Protein AF-A0A838FSX1-F1 (afdb_monomer)

Radius of gyration: 10.75 Å; Cα contacts (8 Å, |Δi|>4): 22; chains: 1; bounding box: 28×18×29 Å

Mean predicted aligned error: 4.98 Å

Sequence (39 aa):
SIIDTRTVDTHVRRLRKKLGKAADAIETVRGFGYRLREG

Secondary structure (DSSP, 8-state):
----HHHHHHHHHHHHHHHGGGGGGEEEETTTEEEEPP-

Structure (mmCIF, N/CA/C/O backbone):
data_AF-A0A838FSX1-F1
#
_entry.id   AF-A0A838FSX1-F1
#
loop_
_atom_site.group_PDB
_atom_site.id
_atom_site.type_symbol
_atom_site.label_atom_id
_atom_site.label_alt_id
_atom_site.label_comp_id
_atom_site.label_asym_id
_atom_site.label_ent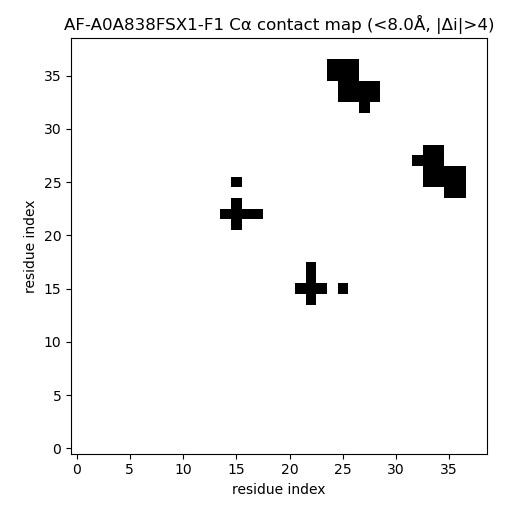ity_id
_atom_site.label_seq_id
_atom_site.pdbx_PDB_ins_code
_atom_site.Cartn_x
_atom_site.Cartn_y
_atom_site.Cartn_z
_atom_site.occupancy
_atom_site.B_iso_or_equiv
_atom_site.auth_seq_id
_atom_site.auth_comp_id
_atom_site.auth_asym_id
_atom_site.auth_atom_id
_atom_site.pdbx_PDB_model_num
ATOM 1 N N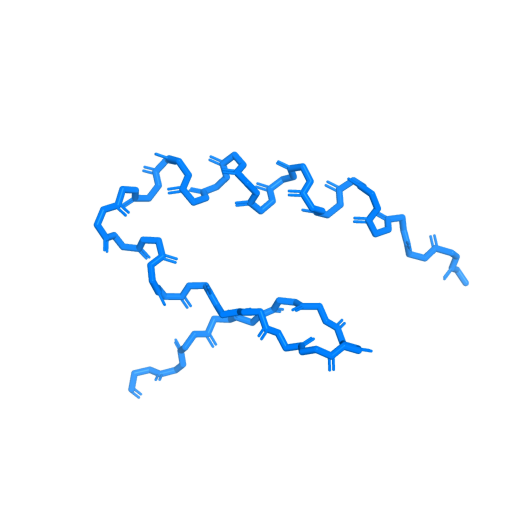 . SER A 1 1 ? 9.428 1.412 -21.269 1.00 48.09 1 SER A N 1
ATOM 2 C CA . SER A 1 1 ? 9.580 2.239 -20.059 1.00 48.09 1 SER A CA 1
ATOM 3 C C . SER A 1 1 ? 9.773 1.344 -18.864 1.00 48.09 1 SER A C 1
ATOM 5 O O . SER A 1 1 ? 8.906 0.529 -18.585 1.00 48.09 1 SER A O 1
ATOM 7 N N . ILE A 1 2 ? 10.927 1.441 -18.211 1.00 60.34 2 ILE A N 1
ATOM 8 C CA . ILE A 1 2 ? 11.206 0.730 -16.965 1.00 60.34 2 ILE A CA 1
ATOM 9 C C . ILE A 1 2 ? 10.318 1.408 -15.918 1.00 60.34 2 ILE A C 1
ATOM 11 O O . ILE A 1 2 ? 10.647 2.491 -15.445 1.00 60.34 2 ILE A O 1
ATOM 15 N N . ILE A 1 3 ? 9.121 0.877 -15.668 1.00 61.19 3 ILE A N 1
AT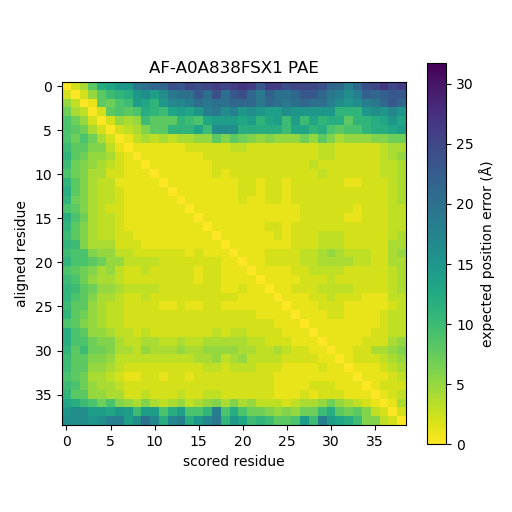OM 16 C CA . ILE A 1 3 ? 8.296 1.368 -14.564 1.00 61.19 3 ILE A CA 1
ATOM 17 C C . ILE A 1 3 ? 9.122 1.107 -13.302 1.00 61.19 3 ILE A C 1
ATOM 19 O O . ILE A 1 3 ? 9.466 -0.037 -13.017 1.00 61.19 3 ILE A O 1
ATOM 23 N N . ASP A 1 4 ? 9.522 2.171 -12.607 1.00 66.56 4 ASP A N 1
ATOM 24 C CA . ASP A 1 4 ? 10.398 2.105 -11.438 1.00 66.56 4 ASP A CA 1
ATOM 25 C C . ASP A 1 4 ? 9.616 1.573 -10.230 1.00 66.56 4 ASP A C 1
ATOM 27 O O . ASP A 1 4 ? 9.117 2.310 -9.377 1.00 66.56 4 ASP A O 1
ATOM 31 N N . THR A 1 5 ? 9.446 0.253 -10.198 1.00 65.06 5 THR A N 1
ATOM 32 C CA . THR A 1 5 ? 8.668 -0.470 -9.187 1.00 65.06 5 THR A CA 1
ATOM 33 C C . THR A 1 5 ? 9.187 -0.231 -7.766 1.00 65.06 5 THR A C 1
ATOM 35 O O . THR A 1 5 ? 8.380 -0.140 -6.844 1.00 65.06 5 THR A O 1
ATOM 38 N N . ARG A 1 6 ? 10.497 0.014 -7.583 1.00 69.75 6 ARG A N 1
ATOM 39 C CA . ARG A 1 6 ? 11.082 0.399 -6.278 1.00 69.75 6 ARG A CA 1
ATOM 40 C C . ARG A 1 6 ? 10.485 1.691 -5.723 1.00 69.75 6 ARG A C 1
ATOM 42 O O . ARG A 1 6 ? 10.287 1.824 -4.510 1.00 69.75 6 A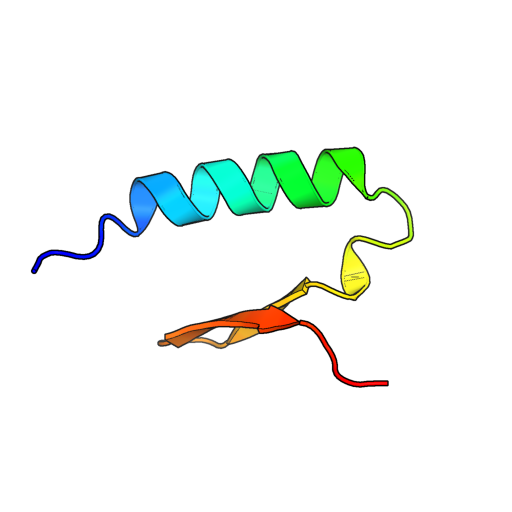RG A O 1
ATOM 49 N N . THR A 1 7 ? 10.208 2.649 -6.602 1.00 83.06 7 THR A N 1
ATOM 50 C CA . THR A 1 7 ? 9.587 3.917 -6.220 1.00 83.06 7 THR A CA 1
ATOM 51 C C . THR A 1 7 ? 8.119 3.685 -5.845 1.00 83.06 7 THR A C 1
ATOM 53 O O . THR A 1 7 ? 7.670 4.154 -4.795 1.00 83.06 7 THR A O 1
ATOM 56 N N . VAL A 1 8 ? 7.399 2.849 -6.604 1.00 90.00 8 VAL A N 1
ATOM 57 C CA . VAL A 1 8 ? 6.009 2.454 -6.302 1.00 90.00 8 VAL A CA 1
ATOM 58 C C . VAL A 1 8 ? 5.882 1.804 -4.919 1.00 90.00 8 VAL A C 1
ATOM 60 O O . VAL A 1 8 ? 5.052 2.248 -4.124 1.00 90.00 8 VAL A O 1
ATOM 63 N N . ASP A 1 9 ? 6.732 0.831 -4.579 1.00 90.44 9 ASP A N 1
ATOM 64 C CA . ASP A 1 9 ? 6.697 0.142 -3.278 1.00 90.44 9 ASP A CA 1
ATOM 65 C C . ASP A 1 9 ? 6.845 1.122 -2.103 1.00 90.44 9 ASP A C 1
ATOM 67 O O . ASP A 1 9 ? 6.122 1.056 -1.099 1.00 90.44 9 ASP A O 1
ATOM 71 N N . THR A 1 10 ? 7.761 2.087 -2.241 1.00 93.06 10 THR A N 1
ATOM 72 C CA . THR A 1 10 ? 7.994 3.127 -1.231 1.00 93.06 10 THR A CA 1
ATOM 73 C C . THR A 1 10 ? 6.755 3.999 -1.044 1.00 93.06 10 THR A C 1
ATOM 75 O O . THR A 1 10 ? 6.359 4.288 0.094 1.00 93.06 10 THR A O 1
ATOM 78 N N . HIS A 1 11 ? 6.118 4.409 -2.142 1.00 92.88 11 HIS A N 1
ATOM 79 C CA . HIS A 1 11 ? 4.901 5.212 -2.089 1.00 92.88 11 HIS A CA 1
ATOM 80 C C . HIS A 1 11 ? 3.726 4.430 -1.502 1.00 92.88 11 HIS A C 1
ATOM 82 O O . HIS A 1 11 ? 3.041 4.959 -0.627 1.00 92.88 11 HIS A O 1
ATOM 88 N N . VAL A 1 12 ? 3.543 3.163 -1.877 1.00 94.69 12 VAL A N 1
ATOM 89 C CA . VAL A 1 12 ? 2.471 2.309 -1.345 1.00 94.69 12 VAL A CA 1
ATOM 90 C C . VAL A 1 12 ? 2.656 2.049 0.149 1.00 94.69 12 VAL A C 1
ATOM 92 O O . VAL A 1 12 ? 1.694 2.149 0.913 1.00 94.69 12 VAL A O 1
ATOM 95 N N . ARG A 1 13 ? 3.888 1.813 0.619 1.00 94.69 13 ARG A N 1
ATOM 96 C CA . ARG A 1 13 ? 4.176 1.671 2.057 1.00 94.69 13 ARG A CA 1
ATOM 97 C C . ARG A 1 13 ? 3.825 2.939 2.837 1.00 94.69 13 ARG A C 1
ATOM 99 O O . ARG A 1 13 ? 3.202 2.862 3.897 1.00 94.69 13 ARG A O 1
ATOM 106 N N . ARG A 1 14 ? 4.222 4.110 2.328 1.00 96.44 14 ARG A N 1
ATOM 107 C CA . ARG A 1 14 ? 3.901 5.404 2.954 1.00 96.44 14 ARG A CA 1
ATOM 108 C C . ARG A 1 14 ? 2.398 5.676 2.934 1.00 96.44 14 ARG A C 1
ATOM 110 O O . ARG A 1 14 ? 1.869 6.168 3.927 1.00 96.44 14 ARG A O 1
ATOM 117 N N . LEU A 1 15 ? 1.719 5.333 1.843 1.00 96.00 15 LEU A N 1
ATOM 118 C CA . LEU A 1 15 ? 0.278 5.495 1.697 1.00 96.00 15 LEU A CA 1
ATOM 119 C C . LEU A 1 15 ? -0.489 4.614 2.689 1.00 96.00 15 LEU A C 1
ATOM 121 O O . LEU A 1 15 ? -1.293 5.141 3.449 1.00 96.00 15 LEU A O 1
ATOM 125 N N . ARG A 1 16 ? -0.170 3.316 2.785 1.00 96.81 16 ARG A N 1
ATOM 126 C CA . ARG A 1 16 ? -0.766 2.407 3.784 1.00 96.81 16 ARG A CA 1
ATOM 127 C C . ARG A 1 16 ? -0.608 2.942 5.209 1.00 96.81 16 ARG A C 1
ATOM 129 O O . ARG A 1 16 ? -1.571 2.957 5.967 1.00 96.81 16 ARG A O 1
ATOM 136 N N . LYS A 1 17 ? 0.572 3.473 5.556 1.00 97.31 17 LYS A N 1
ATOM 137 C CA . LYS A 1 17 ? 0.798 4.097 6.871 1.00 97.31 17 LYS A CA 1
ATOM 138 C C . LYS A 1 17 ? -0.136 5.290 7.122 1.00 97.31 17 LYS A C 1
ATOM 140 O O . LYS A 1 17 ? -0.606 5.448 8.241 1.00 97.31 17 LYS A O 1
ATOM 145 N N . LYS A 1 18 ? -0.404 6.116 6.104 1.00 97.56 18 LYS A N 1
ATOM 146 C CA . LYS A 1 18 ? -1.326 7.263 6.210 1.00 97.56 18 LYS A CA 1
ATOM 147 C C . LYS A 1 18 ? -2.796 6.843 6.285 1.00 97.56 18 LYS A C 1
ATOM 149 O O . LYS A 1 18 ? -3.572 7.521 6.944 1.00 97.56 18 LYS A O 1
ATOM 154 N N . LEU A 1 19 ? -3.168 5.746 5.627 1.00 96.69 19 LEU A N 1
ATOM 155 C CA . LEU A 1 19 ? -4.543 5.236 5.601 1.00 96.69 19 LEU A CA 1
ATOM 156 C C . LEU A 1 19 ? -4.954 4.523 6.897 1.00 96.69 19 LEU A C 1
ATOM 158 O O . LEU A 1 19 ? -6.146 4.412 7.181 1.00 96.69 19 LEU A O 1
ATOM 162 N N . GLY A 1 20 ? -3.996 4.035 7.689 1.00 96.12 20 GLY A N 1
ATOM 163 C CA . GLY A 1 20 ? -4.288 3.353 8.950 1.00 96.12 20 GLY A CA 1
ATOM 164 C C . GLY A 1 20 ? -5.219 2.158 8.730 1.00 96.12 20 GLY A C 1
ATOM 165 O O . GLY A 1 20 ? -4.887 1.251 7.974 1.00 96.12 20 GLY A O 1
ATOM 166 N N . LYS A 1 21 ? -6.409 2.178 9.345 1.00 95.56 21 LYS A N 1
ATOM 167 C CA . LYS A 1 21 ? -7.414 1.106 9.210 1.00 95.56 21 LYS A CA 1
ATOM 168 C C . LYS A 1 21 ? -7.909 0.901 7.771 1.00 95.56 21 LYS A C 1
ATOM 170 O O . LYS A 1 21 ? -8.343 -0.190 7.438 1.00 95.56 21 LYS A O 1
ATOM 175 N N . ALA A 1 22 ? -7.827 1.919 6.913 1.00 94.69 22 ALA A N 1
ATOM 176 C CA . ALA A 1 22 ? -8.222 1.813 5.507 1.00 94.69 22 ALA A CA 1
ATOM 177 C C . ALA A 1 22 ? -7.113 1.232 4.605 1.00 94.69 22 ALA A C 1
ATOM 179 O O . ALA A 1 22 ? -7.310 1.092 3.399 1.00 94.69 22 ALA A O 1
ATOM 180 N N . ALA A 1 23 ? -5.938 0.897 5.153 1.00 95.81 23 ALA A N 1
ATOM 181 C CA . ALA A 1 23 ? -4.819 0.357 4.378 1.00 95.81 23 ALA A CA 1
ATOM 182 C C . ALA A 1 23 ? -5.152 -0.967 3.673 1.00 95.81 23 ALA A C 1
ATOM 184 O O . ALA A 1 23 ? -4.570 -1.256 2.625 1.00 95.81 23 ALA A O 1
ATOM 185 N N . ASP A 1 24 ? -6.109 -1.723 4.216 1.00 93.00 24 ASP A N 1
ATOM 186 C CA . ASP A 1 24 ? -6.572 -2.995 3.663 1.00 93.00 24 ASP A CA 1
ATOM 187 C C . ASP A 1 24 ? -7.285 -2.833 2.315 1.00 93.00 24 ASP A C 1
ATOM 189 O O . ASP A 1 24 ? -7.389 -3.801 1.563 1.00 93.00 24 ASP A O 1
ATOM 193 N N . ALA A 1 25 ? -7.708 -1.617 1.955 1.00 95.12 25 ALA A N 1
ATOM 194 C CA . ALA A 1 25 ? -8.232 -1.325 0.626 1.00 95.12 25 ALA A CA 1
ATOM 195 C C . ALA A 1 25 ? -7.166 -1.461 -0.475 1.00 95.12 25 ALA A C 1
ATOM 197 O O . ALA A 1 25 ? -7.526 -1.645 -1.631 1.00 95.12 25 ALA A O 1
ATOM 198 N N . ILE A 1 26 ? -5.868 -1.386 -0.150 1.00 95.81 26 ILE A N 1
ATOM 199 C CA . ILE A 1 26 ? -4.782 -1.581 -1.121 1.00 95.81 26 ILE A CA 1
ATOM 200 C C . ILE A 1 26 ? -4.312 -3.034 -1.077 1.00 95.81 26 ILE A C 1
ATOM 202 O O . ILE A 1 26 ? -3.631 -3.452 -0.135 1.00 95.81 26 ILE A O 1
ATOM 206 N N . GLU A 1 27 ? -4.565 -3.778 -2.144 1.00 95.50 27 GLU A N 1
ATOM 207 C CA . GLU A 1 27 ? -4.161 -5.174 -2.295 1.00 95.50 27 GLU A CA 1
ATOM 208 C C . GLU A 1 27 ? -2.871 -5.320 -3.098 1.00 95.50 27 GLU A C 1
ATOM 210 O O . GLU A 1 27 ? -2.595 -4.555 -4.021 1.00 95.50 27 GLU A O 1
ATOM 215 N N . THR A 1 28 ? -2.082 -6.335 -2.748 1.00 93.88 28 THR A N 1
ATOM 216 C CA . THR A 1 28 ? -0.903 -6.743 -3.516 1.00 93.88 28 THR A CA 1
ATOM 217 C C . THR A 1 28 ? -1.297 -7.863 -4.477 1.00 93.88 28 THR A C 1
ATOM 219 O O . THR A 1 28 ? -1.708 -8.936 -4.042 1.00 93.88 28 THR A O 1
ATOM 222 N N . VAL A 1 29 ? -1.115 -7.641 -5.776 1.00 93.50 29 VAL A N 1
ATOM 223 C CA . VAL A 1 29 ? -1.337 -8.630 -6.835 1.00 93.50 29 VAL A CA 1
ATOM 224 C C . VAL A 1 29 ? 0.020 -9.183 -7.270 1.00 93.50 29 VAL A C 1
ATOM 226 O O . VAL A 1 29 ? 0.821 -8.494 -7.909 1.00 93.50 29 VAL A O 1
ATOM 229 N N . ARG A 1 30 ? 0.314 -10.431 -6.890 1.00 89.94 30 ARG A N 1
ATOM 230 C CA . ARG A 1 30 ? 1.621 -11.064 -7.133 1.00 89.94 30 ARG A CA 1
ATOM 231 C C . ARG A 1 30 ? 1.937 -11.106 -8.631 1.00 89.94 30 ARG A C 1
ATOM 233 O O . ARG A 1 30 ? 1.152 -11.630 -9.408 1.00 89.94 30 ARG A O 1
ATOM 240 N N . GLY A 1 31 ? 3.100 -10.577 -9.012 1.00 88.56 31 GLY A N 1
ATOM 241 C CA . GLY A 1 31 ? 3.538 -10.503 -10.412 1.00 88.56 31 GLY A CA 1
ATOM 242 C C . GLY A 1 31 ? 2.992 -9.305 -11.198 1.00 88.56 31 GLY A C 1
ATOM 243 O O . GLY A 1 31 ? 3.420 -9.107 -12.328 1.00 88.56 31 GLY A O 1
ATOM 244 N N . PHE A 1 32 ? 2.109 -8.490 -10.605 1.00 89.31 32 PHE A N 1
ATOM 245 C CA . PHE A 1 32 ? 1.493 -7.331 -11.266 1.00 89.31 32 PHE A CA 1
ATOM 246 C C . PHE A 1 32 ? 1.733 -6.011 -10.524 1.00 89.31 32 PHE A C 1
ATOM 248 O O . PHE A 1 32 ? 2.036 -5.005 -11.158 1.00 89.31 32 PHE A O 1
ATOM 255 N N . GLY A 1 33 ? 1.617 -5.993 -9.191 1.00 91.62 33 GLY A N 1
ATOM 256 C CA . GLY A 1 33 ? 1.802 -4.783 -8.385 1.00 91.62 33 GLY A CA 1
ATOM 257 C C . GLY A 1 33 ? 0.696 -4.596 -7.353 1.00 91.62 33 GLY A C 1
ATOM 258 O O . GLY A 1 33 ? 0.457 -5.484 -6.536 1.00 91.62 33 GLY A O 1
ATOM 259 N N . TYR A 1 34 ? 0.034 -3.440 -7.374 1.00 94.06 34 TYR A N 1
ATOM 260 C CA . TYR A 1 34 ? -0.970 -3.060 -6.381 1.00 94.06 34 TYR A CA 1
ATOM 261 C C . TYR A 1 34 ? -2.279 -2.637 -7.038 1.00 94.06 34 TYR A C 1
ATOM 263 O O . TYR A 1 34 ? -2.264 -2.004 -8.092 1.00 94.06 34 TYR A O 1
ATOM 271 N N . ARG A 1 35 ? -3.405 -2.940 -6.390 1.00 93.62 35 ARG A N 1
ATOM 272 C CA . ARG A 1 35 ? -4.735 -2.459 -6.788 1.00 93.62 35 ARG A CA 1
ATOM 273 C C . ARG A 1 35 ? -5.498 -1.928 -5.586 1.00 93.62 35 ARG A C 1
ATOM 275 O O . ARG A 1 35 ? -5.172 -2.258 -4.448 1.00 93.62 35 ARG A O 1
ATOM 282 N N . LEU A 1 36 ? -6.544 -1.159 -5.850 1.00 94.62 36 LEU A N 1
ATOM 283 C CA . LEU A 1 36 ? -7.581 -0.905 -4.860 1.00 94.62 36 LEU A CA 1
ATOM 284 C C . LEU A 1 36 ? -8.622 -2.029 -4.922 1.00 94.62 36 LEU A C 1
ATOM 286 O O . LEU A 1 36 ? -8.920 -2.546 -6.007 1.00 94.62 36 LEU A O 1
ATOM 290 N N . ARG A 1 37 ? -9.151 -2.422 -3.761 1.00 90.25 37 ARG A N 1
ATOM 291 C CA . ARG A 1 37 ? -10.385 -3.202 -3.692 1.00 90.25 37 ARG A CA 1
ATOM 292 C C . ARG A 1 37 ? -11.508 -2.347 -4.237 1.00 90.25 37 ARG A C 1
ATOM 294 O O . ARG A 1 37 ? -11.674 -1.202 -3.823 1.00 90.25 37 ARG A O 1
ATOM 301 N N . GLU A 1 38 ? -12.253 -2.924 -5.161 1.00 79.81 38 GLU A N 1
ATOM 302 C CA . GLU A 1 38 ? -13.561 -2.386 -5.497 1.00 79.81 38 GLU A CA 1
ATOM 303 C C . GLU A 1 38 ? -14.524 -2.875 -4.416 1.00 79.81 38 GLU A C 1
ATOM 305 O O . GLU A 1 38 ? -14.400 -4.015 -3.955 1.00 79.81 38 GLU A O 1
ATOM 310 N N . GLY A 1 39 ? -15.357 -1.959 -3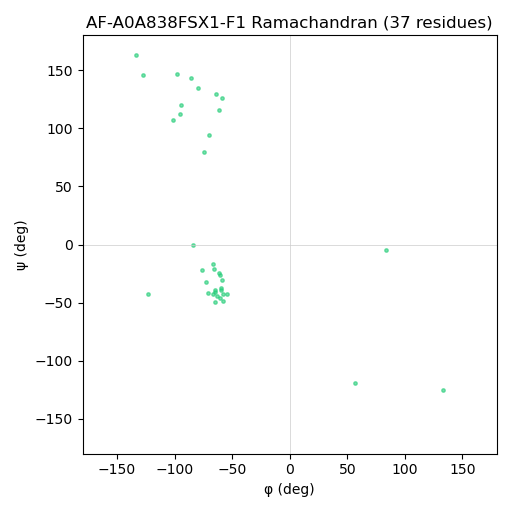.921 1.00 62.50 39 GLY A N 1
ATOM 311 C CA . GLY A 1 39 ? -16.392 -2.268 -2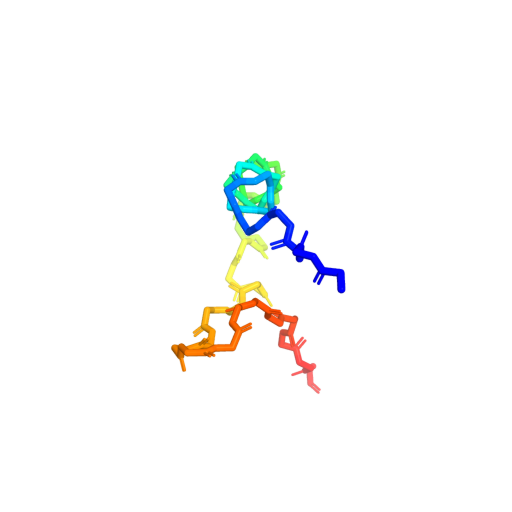.937 1.00 62.50 39 GLY A CA 1
ATOM 312 C C . GLY A 1 39 ? -17.509 -3.101 -3.538 1.00 62.50 39 GLY A C 1
ATOM 313 O O . GLY A 1 39 ? -17.739 -2.971 -4.760 1.00 62.50 39 GLY A O 1
#

Foldseek 3Di:
DPPPLVVVVVVLVVVLVVCPVCNVQWDQDPPPGIDGDDD

pLDDT: mean 87.54, std 12.78, range [48.09, 97.56]

Nearest PDB structures (foldseek):
  8hig-assembly1_A  TM=8.608E-01  e=1.959E-02  Saccharopolyspora erythraea NRRL 2338
  8hig-assembly1_B  TM=8.270E-01  e=2.848E-02  Saccharopolyspora erythraea NRRL 2338
  8hml-assembly1_B  TM=8.347E-01  e=3.070E-02  Saccharopolyspora erythraea NRRL 2338
  9bif-assembly3_M  TM=3.194E-01  e=7.835E+00  Borreliella burgdorferi B31

Solvent-accessible surface area (backbone atoms only — not comparable to full-atom values): 2520 Å² total; per-residue (Å²): 130,86,75,63,57,74,58,50,53,54,51,52,54,54,46,33,66,74,45,52,88,59,28,76,43,57,41,79,42,90,98,79,47,74,44,69,63,81,132

=== Feature glossary ===
A reading guide for the features in this record.

Start from the sequence.

  · Sequence gives the chain of amino acids 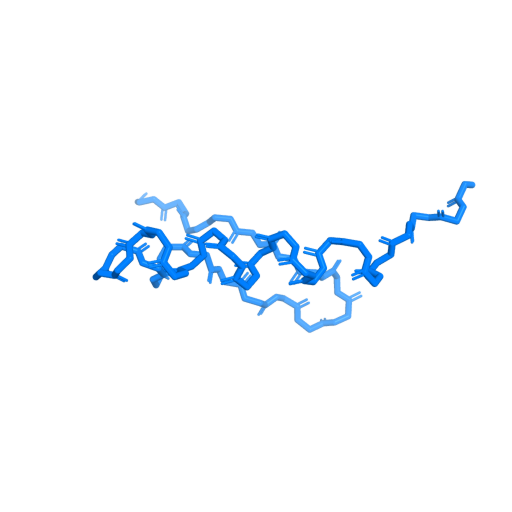in standard one-letter code (A=alanine, C=cysteine, …, Y=tyrosine), read N→C. It is the only feature that is directly encoded by the gene; all structural features are derived from the folded form of this sequence.

Fold it, and you get atomic coordinates and the backbone conformation that goes with them.

  · The mmCIF table is the protein's shape written out atom by atom. For each backbone N, Cα, C, and carbonyl O, it records an (x, y, z) coordinate triple in Å plus the residue type, chain letter, and residue number.

  · Backbone dihedral angles. Every residue except chain termini has a φ (preceding-C → N → Cα → C) and a ψ (N → Cα → C → next-N). They are reported in degrees following the IUPAC sign convention. Secondary structure is essentially a statement about which (φ, ψ) basin each residue occupies.

  · DSSP 8-state secondary structure assigns each residue one of H (α-helix), G (3₁₀-helix), I (π-helix), E (extended β-strand), B (isolated β-bridge), T (hydrogen-bonded turn), S (bend), or '-' (coil). The assignment is computed from backbone hydrogen-bond geometry via the Kabsch–Sander algorithm.

  · P-SEA three-state annotation labels each residue as helix, strand, or coil based purely on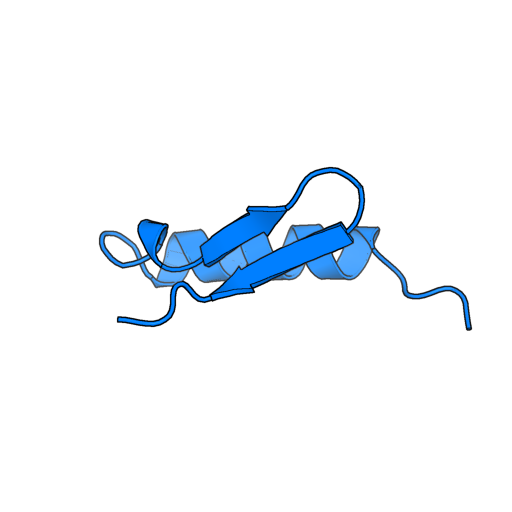 the geometry of the Cα trace. It serves as a fallback when the full backbone (and thus DSSP) is unavailable.

Summarize the fold with a handful of shape descriptors and a per-residue structural alphabet.

  · Radius of gyration (Rg) is the root-mean-square distance of Cα atoms from their centroid — a single number for overall size and compactness. A globular domain of N residues has Rg ≈ 2.2·N^0.38 Å; an extended or disordered chain has a much larger Rg. The Cα contact count is the number of residue pairs whose Cα atoms are within 8 Å and are more than four positions apart in sequence — a standard proxy for tertiary packing density. The bounding box is the smallest axis-aligned box enclosing all Cα atoms.

  · Foldseek's 3Di representation compresses backbone geometry into a per-residue letter drawn from a learned twenty-state alphabet. It captures the tertiary interaction pattern around each residue — which residues are packed against it in space, regardless of where they are in sequence.

  · Accessible surface area quantifies burial. A residue with SASA near zero is packed into the hydrophobic core; one with SASA >100 Å² sits on the surface. Computed here via the Shrake–Rupley numerical algorithm with a 1.4 Å probe.

Ask how reliable the model is.

  · For AlphaFold models, the B-factor field carries pLDDT — the model's own estimate of local accuracy on a 0–100 scale. Regions with pLDDT<50 should be treated as essentially unmodeled; they often correspond to intrinsically disordered segments.

  · For experimental (PDB) structures, the B-factor (temperature factor) quantifies the positional spread of each atom in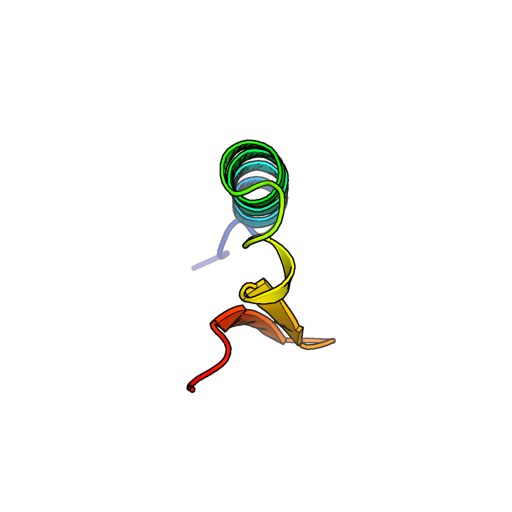 the crystal — a combination of thermal vibration and static disorder — in units of Å². High B-factors mark flexible loops or poorly resolved regions; low B-factors mark the rigid, well-ordered core.

  · PAE(i, j) answers: if I align the predicted and true structures on residue i, how far off (in Å) do I expect residue j to be? A block-diagonal PAE matrix with low values on the blocks and high values off-diagonal is the signature of a multi-domain protein with confidently predicted domains but uncertain inter-domain orientation.

Place it in context: what it resembles, what it is annotated as, and how it looks.

  · Structural nearest neighbors (via Foldseek easy-search vs the PDB). Reported per hit: target PDB id, E-value, and alignment TM-score. A TM-score above ~0.5 is the conventional threshold for 'same fold'.

  · Functional annotations link the protein to curated databases. InterPro entries identify conserved domains and families by matching the sequence against member-database signatures (Pfam, PROSITE, CDD, …). Gene Ontology (GO) terms describe molecular function, biological process, and cellular component in a controlled vocabulary. CATH places the structure in a hierarchical fold classification (Class/Architecture/Topology/Homologous-superfamily). The organism is the source species.

  · Plot images: a contact map (which residues are close in 3D, as an N×N binary image), a Ramachandran scatter (backbone torsion angles, revealing secondary-structure composition at a glance), and — for AlphaFold structures — a PAE heatmap (pairwise prediction confidence).

  · Structure images are PyMOL renders from six orthogonal camera directions. Cartoon representation draws helices as coils and strands as arrows; sticks shows the backbone as bonds; surface shows the solvent-excluded envelope. Rainbow coloring maps sequence position to hue (blue→red, N→C); chain coloring assigns a distinct color per polypeptide.